Protein AF-A0A162CD29-F1 (afdb_monomer_lite)

Secondary structure (DSSP, 8-state):
--EEEEEE-HHHHHHHHTTS---------HHHHHHHTT---SEEEEEESSPPTT-GGGEEEEE--S-------TTS----

Organism: Vibrio parahaemolyticus (NCBI:txid670)

Structure (mmCIF, N/CA/C/O backbone):
data_AF-A0A162CD29-F1
#
_entry.id   AF-A0A162CD29-F1
#
loop_
_atom_site.group_PDB
_atom_site.id
_atom_site.type_symbol
_atom_site.label_atom_id
_atom_site.label_alt_id
_atom_site.label_comp_id
_atom_site.label_asym_id
_atom_site.label_entity_id
_atom_site.label_seq_id
_atom_site.pdbx_PDB_ins_code
_atom_site.Cartn_x
_atom_site.Cartn_y
_atom_site.Cartn_z
_atom_site.occupancy
_atom_site.B_iso_or_equiv
_atom_site.auth_seq_id
_atom_site.auth_comp_id
_atom_site.auth_asym_id
_atom_site.auth_atom_id
_atom_site.pdbx_PDB_model_num
ATOM 1 N N . MET A 1 1 ? -16.179 -7.350 2.988 1.00 83.88 1 MET A N 1
ATOM 2 C CA . MET A 1 1 ? -14.732 -7.498 2.768 1.00 83.88 1 MET A CA 1
ATOM 3 C C . MET A 1 1 ? -14.059 -6.134 2.829 1.00 83.88 1 MET A C 1
ATOM 5 O O . MET A 1 1 ? -14.404 -5.255 2.045 1.00 83.88 1 MET A O 1
ATOM 9 N N . LYS A 1 2 ? -13.171 -5.916 3.797 1.00 89.75 2 LYS A N 1
ATOM 10 C CA . LYS A 1 2 ? -12.412 -4.682 4.005 1.00 89.75 2 LYS A CA 1
ATOM 11 C C . LYS A 1 2 ? -11.055 -4.821 3.331 1.00 89.75 2 LYS A C 1
ATOM 13 O O . LYS A 1 2 ? -10.228 -5.627 3.747 1.00 89.75 2 LYS A O 1
ATOM 18 N N . VAL A 1 3 ? -10.815 -3.999 2.317 1.00 92.31 3 VAL A N 1
ATOM 19 C CA . VAL A 1 3 ? -9.580 -4.041 1.532 1.00 92.31 3 VAL A CA 1
ATOM 20 C C . VAL A 1 3 ? -8.764 -2.775 1.753 1.00 92.31 3 VAL A C 1
ATOM 22 O O . VAL A 1 3 ? -9.260 -1.657 1.594 1.00 92.31 3 VAL A O 1
ATOM 25 N N . LEU A 1 4 ? -7.482 -2.937 2.073 1.00 92.56 4 LEU A N 1
ATOM 26 C CA . LEU A 1 4 ? -6.528 -1.839 2.076 1.00 92.56 4 LEU A CA 1
ATOM 27 C C . LEU A 1 4 ? -5.885 -1.706 0.694 1.00 92.56 4 LEU A C 1
ATOM 29 O O . LEU A 1 4 ? -5.057 -2.520 0.295 1.00 92.56 4 LEU A O 1
ATOM 33 N N . HIS A 1 5 ? -6.213 -0.636 -0.025 1.00 92.88 5 HIS A N 1
ATOM 34 C CA . HIS A 1 5 ? -5.561 -0.323 -1.297 1.00 92.88 5 HIS A CA 1
ATOM 35 C C . HIS A 1 5 ? -4.284 0.501 -1.096 1.00 92.88 5 HIS A C 1
ATOM 37 O O . HIS A 1 5 ? -4.329 1.603 -0.543 1.00 92.88 5 HIS A O 1
ATOM 43 N N . LEU A 1 6 ? -3.164 -0.011 -1.609 1.00 93.12 6 LEU A N 1
ATOM 44 C CA . LEU A 1 6 ? -1.844 0.611 -1.554 1.00 93.12 6 LEU A CA 1
ATOM 45 C C . LEU A 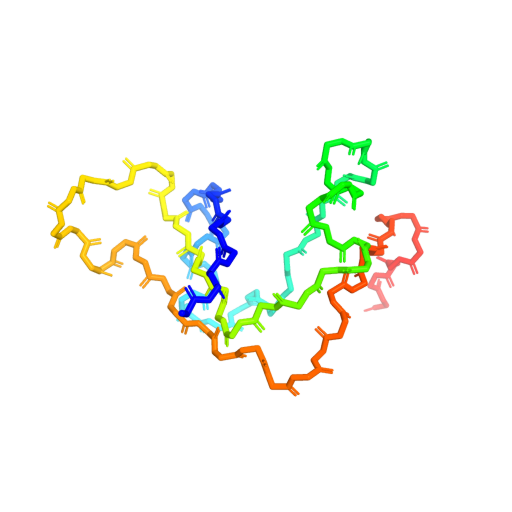1 6 ? -1.304 0.854 -2.971 1.00 93.12 6 LEU A C 1
ATOM 47 O O . LEU A 1 6 ? -0.692 -0.043 -3.550 1.00 93.12 6 LEU A O 1
ATOM 51 N N . PRO A 1 7 ? -1.477 2.056 -3.544 1.00 94.00 7 PRO A N 1
ATOM 52 C CA . PRO A 1 7 ? -0.790 2.417 -4.777 1.00 94.00 7 PRO A CA 1
ATOM 53 C C . PRO A 1 7 ? 0.708 2.593 -4.499 1.00 94.00 7 PRO A C 1
ATOM 55 O O . PRO A 1 7 ? 1.098 3.306 -3.565 1.00 94.00 7 PRO A O 1
ATOM 58 N N . VAL A 1 8 ? 1.550 1.940 -5.299 1.00 94.25 8 VAL A N 1
ATOM 59 C CA . VAL A 1 8 ? 3.015 2.001 -5.194 1.00 94.25 8 VAL A CA 1
ATOM 60 C C . VAL A 1 8 ? 3.649 2.370 -6.535 1.00 94.25 8 VAL A C 1
ATOM 62 O O . VAL A 1 8 ? 3.035 2.255 -7.599 1.00 94.25 8 VAL A O 1
ATOM 65 N N . LYS A 1 9 ? 4.905 2.829 -6.493 1.00 94.00 9 LYS A N 1
ATOM 66 C CA . LYS A 1 9 ? 5.689 3.108 -7.706 1.00 94.00 9 LYS A CA 1
ATOM 67 C C . LYS A 1 9 ? 5.975 1.814 -8.469 1.00 94.00 9 LYS A C 1
ATOM 69 O O . LYS A 1 9 ? 6.208 0.771 -7.860 1.00 94.00 9 LYS A O 1
ATOM 74 N N . ALA A 1 10 ? 6.077 1.918 -9.794 1.00 94.31 10 ALA A N 1
ATOM 75 C CA . ALA A 1 10 ? 6.276 0.771 -10.681 1.00 94.31 10 ALA A CA 1
ATOM 76 C C . ALA A 1 10 ? 7.474 -0.110 -10.322 1.00 94.31 10 ALA A C 1
ATOM 78 O O . ALA A 1 10 ? 7.355 -1.332 -10.338 1.00 94.31 10 ALA A O 1
ATOM 79 N N . ARG A 1 11 ? 8.599 0.503 -9.934 1.00 94.00 11 ARG A N 1
ATOM 80 C CA . ARG A 1 11 ? 9.789 -0.237 -9.494 1.00 94.00 11 ARG A CA 1
ATOM 81 C C . ARG A 1 11 ? 9.488 -1.171 -8.319 1.00 94.00 11 ARG A C 1
ATOM 83 O O . ARG A 1 11 ? 9.838 -2.338 -8.366 1.00 94.00 11 ARG A O 1
ATOM 90 N N . TYR A 1 12 ? 8.763 -0.683 -7.313 1.00 92.75 12 TYR A N 1
ATOM 91 C CA . TYR A 1 12 ? 8.467 -1.451 -6.106 1.00 92.75 12 TYR A CA 1
ATOM 92 C C . TYR A 1 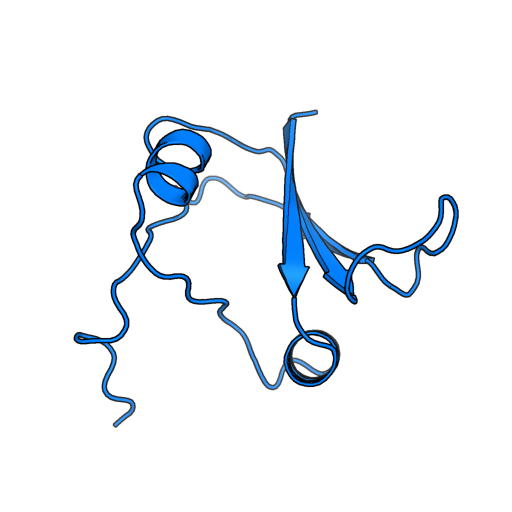12 ? 7.407 -2.510 -6.358 1.00 92.75 12 TYR A C 1
ATOM 94 O O . TYR A 1 12 ? 7.535 -3.615 -5.850 1.00 92.75 12 TYR A O 1
ATOM 102 N N . PHE A 1 13 ? 6.406 -2.198 -7.185 1.00 94.31 13 PHE A N 1
ATOM 103 C CA . PHE A 1 13 ? 5.412 -3.179 -7.605 1.00 94.31 13 PHE A CA 1
ATOM 104 C C . PHE A 1 13 ? 6.077 -4.391 -8.264 1.00 94.31 13 PHE A C 1
ATOM 106 O O . PHE A 1 13 ? 5.831 -5.521 -7.859 1.00 94.31 13 PHE A O 1
ATOM 113 N N . ARG A 1 14 ? 6.967 -4.150 -9.236 1.00 94.50 14 ARG A N 1
ATOM 114 C CA . ARG A 1 14 ? 7.683 -5.223 -9.938 1.00 94.50 14 ARG A CA 1
ATOM 115 C C . ARG A 1 14 ? 8.600 -6.006 -8.999 1.00 94.50 14 ARG A C 1
ATOM 117 O O . ARG A 1 14 ? 8.577 -7.225 -9.041 1.00 94.50 14 ARG A O 1
ATOM 124 N N . GLN A 1 15 ? 9.313 -5.334 -8.093 1.00 92.94 15 GLN A N 1
ATOM 125 C CA . GLN A 1 15 ? 10.118 -6.015 -7.068 1.00 92.94 15 GLN A CA 1
ATOM 126 C C . GLN A 1 15 ? 9.273 -6.871 -6.107 1.00 92.94 15 GLN A C 1
ATOM 128 O O . GLN A 1 15 ? 9.722 -7.911 -5.640 1.00 92.94 15 GLN A O 1
ATOM 133 N N . MET A 1 16 ? 8.046 -6.456 -5.783 1.00 92.50 16 MET A N 1
ATOM 134 C CA . MET A 1 16 ? 7.126 -7.263 -4.968 1.00 92.50 16 MET A CA 1
ATOM 135 C C . MET A 1 16 ? 6.531 -8.428 -5.759 1.00 92.50 16 MET A C 1
ATOM 137 O O . MET A 1 16 ? 6.269 -9.485 -5.187 1.00 92.50 16 MET A O 1
ATOM 141 N N . GLN A 1 17 ? 6.321 -8.237 -7.063 1.00 92.06 17 GLN A N 1
ATOM 142 C CA . GLN A 1 17 ? 5.854 -9.274 -7.977 1.00 92.06 17 GLN A CA 1
ATOM 143 C C . GLN A 1 17 ? 6.903 -10.381 -8.144 1.00 92.06 17 GLN A C 1
ATOM 145 O O . GLN A 1 17 ? 6.543 -11.553 -8.128 1.00 92.06 17 GLN A O 1
ATOM 150 N N . THR A 1 18 ? 8.190 -10.027 -8.230 1.00 93.50 18 THR A N 1
ATOM 151 C CA . THR A 1 18 ? 9.309 -10.985 -8.289 1.00 93.50 18 THR A CA 1
ATOM 152 C C . THR A 1 18 ? 9.705 -11.551 -6.922 1.00 93.50 18 THR A C 1
ATOM 154 O O . THR A 1 18 ? 10.481 -12.499 -6.853 1.00 93.50 18 THR A O 1
ATOM 157 N N . GLY A 1 19 ? 9.191 -10.988 -5.823 1.00 89.25 19 GLY A N 1
ATOM 158 C CA . GLY A 1 19 ? 9.522 -11.397 -4.453 1.00 89.25 19 GLY A CA 1
ATOM 159 C C . GLY A 1 19 ? 10.820 -10.802 -3.889 1.00 89.25 19 GLY A C 1
ATOM 160 O O . GLY A 1 19 ? 11.144 -11.053 -2.728 1.00 89.25 19 GLY A O 1
ATOM 161 N N . GLU A 1 20 ? 11.528 -9.973 -4.662 1.00 89.69 20 GLU A N 1
ATOM 162 C CA . GLU A 1 20 ? 12.731 -9.236 -4.244 1.00 89.69 20 GLU A CA 1
ATOM 163 C C . GLU A 1 20 ? 12.432 -8.270 -3.084 1.00 89.69 20 GLU A C 1
ATOM 165 O O . GLU A 1 20 ? 13.215 -8.131 -2.144 1.00 89.69 20 GLU A O 1
ATOM 170 N N . LYS A 1 21 ? 11.254 -7.633 -3.105 1.00 86.56 21 LYS A N 1
ATOM 171 C CA . LYS A 1 21 ? 10.796 -6.714 -2.056 1.00 86.56 21 LYS A CA 1
ATOM 172 C C 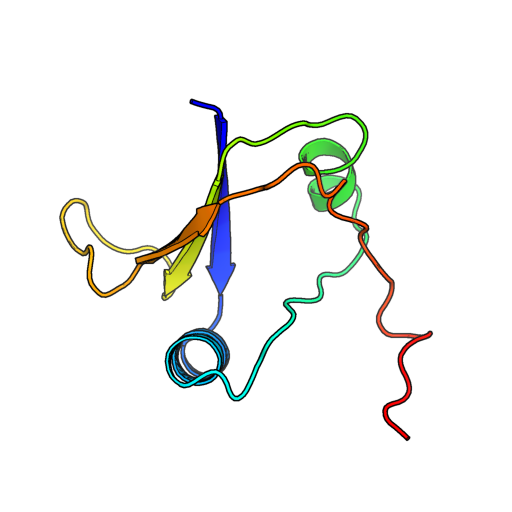. LYS A 1 21 ? 9.627 -7.315 -1.284 1.00 86.56 21 LYS A C 1
ATOM 174 O O . LYS A 1 21 ? 8.523 -7.429 -1.803 1.00 86.56 21 LYS A O 1
ATOM 179 N N . LYS A 1 22 ? 9.857 -7.635 -0.008 1.00 82.81 22 LYS A N 1
ATOM 180 C CA . LYS A 1 22 ? 8.850 -8.253 0.880 1.00 82.81 22 LYS A CA 1
ATOM 181 C C . LYS A 1 22 ? 7.987 -7.248 1.643 1.00 82.81 22 LYS A C 1
ATOM 183 O O . LYS A 1 22 ? 6.857 -7.561 2.001 1.00 82.81 22 LYS A O 1
ATOM 188 N N . TYR A 1 23 ? 8.510 -6.046 1.881 1.00 83.88 23 TYR A N 1
ATOM 189 C CA . TYR A 1 23 ? 7.886 -5.058 2.762 1.00 83.88 23 TYR A CA 1
ATOM 190 C C . TYR A 1 23 ? 7.696 -3.713 2.065 1.00 83.88 23 TYR A C 1
ATOM 192 O O . TYR A 1 23 ? 8.582 -3.250 1.337 1.00 83.88 23 TYR A O 1
ATOM 200 N N . GLU A 1 24 ? 6.562 -3.067 2.332 1.00 84.56 24 GLU A N 1
ATOM 201 C CA . GLU A 1 24 ? 6.282 -1.682 1.953 1.00 84.56 24 GLU A CA 1
ATOM 202 C C . GLU A 1 24 ? 6.305 -0.801 3.201 1.00 84.56 24 GLU A C 1
ATOM 204 O O . GLU A 1 24 ? 5.515 -0.999 4.122 1.00 84.56 24 GLU A O 1
ATOM 209 N N . TYR A 1 25 ? 7.194 0.191 3.213 1.00 84.81 25 TYR A N 1
ATOM 210 C CA . TYR A 1 25 ? 7.311 1.152 4.306 1.00 84.81 25 TYR A CA 1
ATOM 211 C C . TYR A 1 25 ? 6.700 2.482 3.886 1.00 84.81 25 TYR A C 1
ATOM 213 O O . TYR A 1 25 ? 6.884 2.932 2.753 1.00 84.81 25 TYR A O 1
ATOM 221 N N . ARG A 1 26 ? 5.983 3.132 4.804 1.00 85.50 26 ARG A N 1
ATOM 222 C CA . ARG A 1 26 ? 5.379 4.449 4.586 1.00 85.50 26 ARG A CA 1
ATOM 223 C C . ARG A 1 26 ? 5.667 5.354 5.769 1.00 85.50 26 ARG A C 1
ATOM 225 O O . ARG A 1 26 ? 5.765 4.888 6.900 1.00 85.50 26 ARG A O 1
ATOM 232 N N . LEU A 1 27 ? 5.786 6.652 5.495 1.00 87.00 27 LEU A N 1
ATOM 233 C CA . LEU A 1 27 ? 5.922 7.651 6.547 1.00 87.00 27 LEU A CA 1
ATOM 234 C C . LEU A 1 27 ? 4.686 7.610 7.453 1.00 87.00 27 LEU A C 1
ATOM 236 O O . LEU A 1 27 ? 3.555 7.570 6.960 1.00 87.00 27 LEU A O 1
ATOM 240 N N . GLN A 1 28 ? 4.910 7.645 8.765 1.00 87.38 28 GLN A N 1
ATOM 241 C CA . GLN A 1 28 ? 3.857 7.620 9.777 1.00 87.38 28 GLN A CA 1
ATOM 242 C C . GLN A 1 28 ? 3.179 8.994 9.891 1.00 87.38 28 GLN A C 1
ATOM 244 O O . GLN A 1 28 ? 3.319 9.709 10.878 1.00 87.38 28 GLN A O 1
ATOM 249 N N . THR A 1 29 ? 2.451 9.375 8.847 1.00 89.81 29 THR A N 1
ATOM 250 C CA . THR A 1 29 ? 1.615 10.577 8.836 1.00 89.81 29 THR A CA 1
ATOM 251 C C . THR A 1 29 ? 0.238 10.277 9.421 1.00 89.81 29 THR A C 1
ATOM 253 O O . THR A 1 29 ? -0.210 9.128 9.404 1.00 89.81 29 THR A O 1
ATOM 256 N N . ASP A 1 30 ? -0.487 11.307 9.863 1.00 92.50 30 ASP A N 1
ATOM 257 C CA . ASP A 1 30 ? -1.861 11.155 10.370 1.00 92.50 30 ASP A CA 1
ATOM 258 C C . ASP A 1 30 ? -2.799 10.493 9.354 1.00 92.50 30 ASP A C 1
ATOM 260 O O . ASP A 1 30 ? -3.721 9.762 9.720 1.00 92.50 30 ASP A O 1
ATOM 264 N N . TYR A 1 31 ? -2.537 10.702 8.063 1.00 91.12 31 TYR A N 1
ATOM 265 C CA . TYR A 1 31 ? -3.246 10.028 6.982 1.00 91.12 31 TYR A CA 1
ATOM 266 C C . TYR A 1 31 ? -3.091 8.501 7.050 1.00 91.12 31 TYR A C 1
ATOM 268 O O . TYR A 1 31 ? -4.086 7.780 6.982 1.00 91.12 31 TYR A O 1
ATOM 276 N N . TRP A 1 32 ? -1.862 7.995 7.205 1.00 89.19 32 TRP A N 1
ATOM 277 C CA . TRP A 1 32 ? -1.616 6.554 7.323 1.00 89.19 32 TRP A CA 1
ATOM 278 C C . TRP A 1 32 ? -2.052 6.008 8.674 1.00 89.19 32 TRP A C 1
ATOM 280 O O . TRP A 1 32 ? -2.606 4.912 8.729 1.00 89.19 32 TRP A O 1
ATOM 290 N N . ARG A 1 33 ? -1.889 6.801 9.734 1.00 88.06 33 ARG A N 1
ATOM 291 C CA . ARG A 1 33 ? -2.334 6.470 11.085 1.00 88.06 33 ARG A CA 1
ATOM 292 C C . ARG A 1 33 ? -3.818 6.117 11.122 1.00 88.06 33 ARG A C 1
ATOM 294 O O . ARG A 1 33 ? -4.178 5.004 11.483 1.00 88.06 33 ARG A O 1
ATOM 301 N N . LYS A 1 34 ? -4.670 7.016 10.617 1.00 89.75 34 LYS A N 1
ATOM 302 C CA . LYS A 1 34 ? -6.135 6.842 10.553 1.00 89.75 34 LYS A CA 1
ATOM 303 C C . LYS A 1 34 ? -6.580 5.608 9.760 1.00 89.75 34 LYS A C 1
ATOM 305 O O . LYS A 1 34 ? -7.682 5.097 9.972 1.00 89.75 34 LYS A O 1
ATOM 310 N N . ARG A 1 35 ? -5.749 5.165 8.812 1.00 89.62 35 ARG A N 1
ATOM 311 C CA . ARG A 1 35 ? -6.019 4.014 7.946 1.00 89.62 35 ARG A CA 1
ATOM 312 C C . ARG A 1 35 ? -5.515 2.696 8.520 1.00 89.62 35 ARG A C 1
ATOM 314 O O . ARG A 1 35 ? -5.946 1.672 8.024 1.00 89.62 35 ARG A O 1
ATOM 321 N N . LEU A 1 36 ? -4.614 2.696 9.498 1.00 87.31 36 LEU A N 1
ATOM 322 C CA . LEU A 1 36 ? -3.939 1.474 9.949 1.00 87.31 36 LEU A CA 1
ATOM 323 C C . LEU A 1 36 ? -4.131 1.205 11.442 1.00 87.31 36 LEU A C 1
ATOM 325 O O . LEU A 1 36 ? -4.363 0.063 11.824 1.00 87.31 36 LEU A O 1
ATOM 329 N N . GLU A 1 37 ? -4.090 2.233 12.288 1.00 86.31 37 GLU A N 1
ATOM 330 C CA . GLU A 1 37 ? -4.271 2.066 13.731 1.00 86.31 37 GLU A CA 1
ATOM 331 C C . GLU A 1 37 ? -5.735 1.762 14.070 1.00 86.31 37 GLU A C 1
ATOM 333 O O . GLU A 1 37 ? -6.650 2.458 13.624 1.00 86.31 37 GLU A O 1
ATOM 338 N N . GLY A 1 38 ? -5.959 0.690 14.837 1.00 85.50 38 GLY A N 1
ATOM 339 C CA . GLY A 1 38 ? -7.302 0.226 15.205 1.00 85.50 38 GLY A CA 1
ATOM 340 C C . GLY A 1 38 ? -8.156 -0.231 14.015 1.00 85.50 38 GLY A C 1
ATOM 341 O O . GLY A 1 38 ? -9.383 -0.268 14.119 1.00 85.50 38 GLY A O 1
ATOM 342 N N . ARG A 1 39 ? -7.538 -0.527 12.862 1.00 86.81 39 ARG A N 1
ATOM 343 C CA . ARG A 1 39 ? -8.229 -0.999 11.658 1.00 86.81 39 ARG A CA 1
ATOM 344 C C . ARG A 1 39 ? -7.877 -2.447 11.358 1.00 86.81 39 ARG A C 1
ATOM 346 O O . ARG A 1 39 ? -6.715 -2.839 11.378 1.00 86.81 39 ARG A O 1
ATOM 353 N N . GLU A 1 40 ? -8.906 -3.198 10.994 1.00 88.31 40 GLU A N 1
ATOM 354 C CA . GLU A 1 40 ? -8.798 -4.568 10.506 1.00 88.31 40 GLU A CA 1
ATOM 355 C C . GLU A 1 40 ? -9.172 -4.608 9.028 1.00 88.31 40 GLU A C 1
ATOM 357 O O . GLU A 1 40 ? -10.165 -4.003 8.601 1.00 88.31 40 GLU A O 1
ATOM 362 N N . TYR A 1 41 ? -8.360 -5.324 8.262 1.00 89.19 41 TYR A N 1
ATOM 363 C CA . TYR A 1 41 ? -8.555 -5.574 6.843 1.00 89.19 41 TYR A CA 1
ATOM 364 C C . TYR A 1 41 ? -8.517 -7.075 6.605 1.00 89.19 41 TYR A C 1
ATOM 366 O O . TYR A 1 41 ? -7.768 -7.778 7.275 1.00 89.19 41 TYR A O 1
ATOM 374 N N . ASP A 1 42 ? -9.289 -7.527 5.623 1.00 90.31 42 ASP A N 1
ATOM 375 C CA . ASP A 1 42 ? -9.270 -8.909 5.148 1.00 90.31 42 ASP A CA 1
ATOM 376 C C . ASP A 1 42 ? -8.144 -9.094 4.118 1.00 90.31 42 ASP A C 1
ATOM 378 O O . ASP A 1 42 ? -7.482 -10.128 4.070 1.00 90.31 42 ASP A O 1
ATOM 382 N N . GLU A 1 43 ? -7.877 -8.056 3.315 1.00 91.62 43 GLU A N 1
ATOM 383 C CA . GLU A 1 43 ? -6.865 -8.081 2.259 1.00 91.62 43 GLU A CA 1
ATOM 384 C C . GLU A 1 43 ? -6.119 -6.757 2.098 1.00 91.62 43 GLU A C 1
ATOM 386 O O . GLU A 1 43 ? -6.643 -5.664 2.339 1.00 91.62 43 GLU A O 1
ATOM 391 N N . VAL A 1 44 ? -4.896 -6.864 1.584 1.00 91.50 44 VAL A N 1
ATOM 392 C CA . VAL A 1 44 ? -4.097 -5.748 1.087 1.00 91.50 44 VAL A CA 1
ATOM 393 C C . VAL A 1 44 ? -3.946 -5.885 -0.423 1.00 91.50 44 VAL A C 1
ATOM 395 O O . VAL A 1 44 ? -3.419 -6.873 -0.930 1.00 91.50 44 VAL A O 1
ATOM 398 N N . HIS A 1 45 ? -4.404 -4.870 -1.149 1.00 93.81 45 HIS A N 1
ATOM 399 C CA . HIS A 1 45 ? -4.282 -4.774 -2.601 1.00 93.81 45 HIS A CA 1
ATOM 400 C C . HIS A 1 45 ? -3.193 -3.770 -2.938 1.00 93.81 45 HIS A C 1
ATOM 402 O O . HIS A 1 45 ? -3.400 -2.555 -2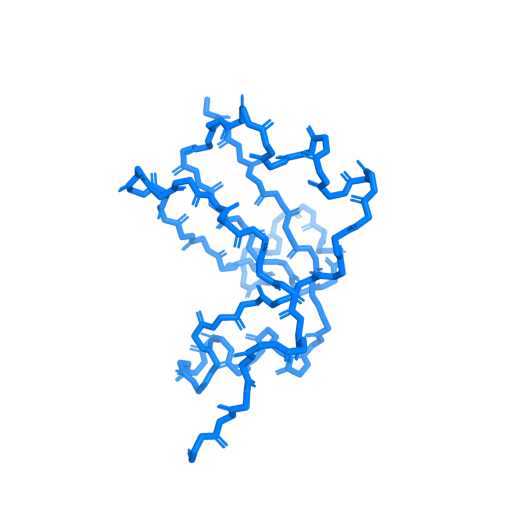.857 1.00 93.81 45 HIS A O 1
ATOM 408 N N . ILE A 1 46 ? -2.036 -4.276 -3.337 1.00 94.50 46 ILE A N 1
ATOM 409 C CA . ILE A 1 46 ? -0.920 -3.459 -3.801 1.00 94.50 46 ILE A CA 1
ATOM 410 C C . ILE A 1 46 ? -1.166 -3.164 -5.278 1.00 94.50 46 ILE A C 1
ATOM 412 O O . ILE A 1 46 ? -1.323 -4.088 -6.068 1.00 94.50 46 ILE A O 1
ATOM 416 N N . LYS A 1 47 ? -1.232 -1.886 -5.653 1.00 95.56 47 LYS A N 1
ATOM 417 C CA . LYS A 1 47 ? -1.597 -1.443 -7.005 1.00 95.56 47 LYS A CA 1
ATOM 418 C C . LYS A 1 47 ? -0.421 -0.775 -7.709 1.00 95.56 47 LYS A C 1
ATOM 420 O O . LYS A 1 47 ? 0.265 0.064 -7.119 1.00 95.56 47 LYS A O 1
ATOM 425 N N . LEU A 1 48 ? -0.224 -1.094 -8.987 1.00 95.50 48 LEU A N 1
ATOM 426 C CA . LEU A 1 48 ? 0.679 -0.360 -9.869 1.00 95.50 48 LEU A CA 1
ATOM 427 C C . LEU A 1 48 ? 0.045 0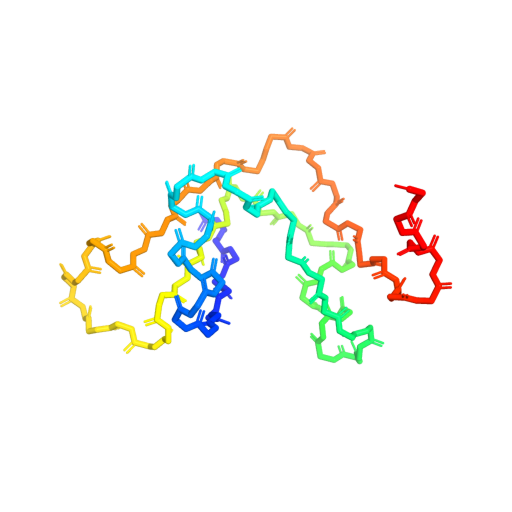.992 -10.230 1.00 95.50 48 LEU A C 1
ATOM 429 O O . LEU A 1 48 ? -0.729 1.095 -11.181 1.00 95.50 48 LEU A O 1
ATOM 433 N N . GLY A 1 49 ? 0.356 2.030 -9.451 1.00 92.50 49 GLY A N 1
ATOM 434 C CA . GLY A 1 49 ? -0.297 3.334 -9.581 1.00 92.50 49 GLY A CA 1
ATOM 435 C C . GLY A 1 49 ? -1.812 3.245 -9.353 1.00 92.50 49 GLY A C 1
ATOM 436 O O . GLY A 1 49 ? -2.259 2.690 -8.348 1.00 92.50 49 GLY A O 1
ATOM 437 N N . TYR A 1 50 ? -2.590 3.792 -10.290 1.00 90.75 50 TYR A N 1
ATOM 438 C CA . TYR A 1 50 ? -4.056 3.787 -10.277 1.00 90.75 50 TYR A CA 1
ATOM 439 C C . TYR A 1 50 ? -4.584 3.021 -11.502 1.00 90.75 50 TYR A C 1
ATOM 441 O O . TYR A 1 50 ? -4.850 3.634 -12.536 1.00 90.75 50 TYR A O 1
ATOM 449 N N . PRO A 1 51 ? -4.664 1.680 -11.430 1.00 90.81 51 PRO A N 1
ATOM 450 C CA . PRO A 1 51 ? -5.141 0.854 -12.535 1.00 90.81 51 PRO A CA 1
ATOM 451 C C . PRO A 1 51 ? -6.603 1.154 -12.883 1.00 90.81 51 PRO A C 1
ATOM 453 O O . PRO A 1 51 ? -7.393 1.512 -12.005 1.00 90.81 51 PRO A O 1
ATOM 456 N N . LYS A 1 52 ? -6.962 0.978 -14.162 1.00 90.69 52 LYS A N 1
ATOM 457 C CA . LYS A 1 52 ? -8.362 1.039 -14.601 1.00 90.69 52 LYS A CA 1
ATOM 458 C C . LYS A 1 52 ? -9.123 -0.176 -14.065 1.00 90.69 52 LYS A C 1
ATOM 460 O O . LYS A 1 52 ? -8.527 -1.200 -13.730 1.00 90.69 52 LYS A O 1
ATOM 465 N N . SER A 1 53 ? -10.448 -0.077 -14.003 1.00 86.38 53 SER A N 1
ATOM 466 C CA . SER A 1 53 ? -11.294 -1.237 -13.712 1.00 86.38 53 SER A CA 1
ATOM 467 C C . SER A 1 53 ? -10.997 -2.358 -14.713 1.00 86.38 53 SER A C 1
ATOM 469 O O . SER A 1 53 ? -11.022 -2.118 -15.916 1.00 86.38 53 SER A O 1
ATOM 471 N N . GLY A 1 54 ? -10.692 -3.558 -14.212 1.00 88.19 54 GLY A N 1
ATOM 472 C CA . GLY A 1 54 ? -10.337 -4.725 -15.030 1.00 88.19 54 GLY A CA 1
ATOM 473 C C . GLY A 1 54 ? -8.835 -5.005 -15.167 1.00 88.19 54 GLY A C 1
ATOM 474 O O . GLY A 1 54 ? -8.480 -6.123 -15.521 1.00 88.19 54 GLY A O 1
ATOM 475 N N . ASP A 1 55 ? -7.948 -4.066 -14.812 1.00 91.56 55 ASP A N 1
ATOM 476 C CA . ASP A 1 55 ? -6.488 -4.270 -14.856 1.00 91.56 55 ASP A CA 1
ATOM 477 C C . ASP A 1 55 ? -6.004 -5.135 -13.664 1.00 91.56 55 ASP A C 1
ATOM 479 O O . ASP A 1 55 ? -5.306 -4.658 -12.763 1.00 91.56 55 ASP A O 1
ATOM 483 N N . THR A 1 56 ? -6.379 -6.414 -13.624 1.00 90.44 56 THR A N 1
ATOM 484 C CA . THR A 1 56 ? -6.037 -7.339 -12.525 1.00 90.44 56 THR A CA 1
ATOM 485 C C . THR A 1 56 ? -4.537 -7.622 -12.433 1.00 90.44 56 THR A C 1
ATOM 487 O O . THR A 1 56 ? -4.004 -7.723 -11.333 1.00 90.44 56 THR A O 1
ATOM 490 N N . GLU A 1 57 ? -3.821 -7.633 -13.560 1.00 92.81 57 GLU A N 1
ATOM 491 C CA . GLU A 1 57 ? -2.358 -7.813 -13.620 1.00 92.81 57 GLU A CA 1
ATOM 492 C C . GLU A 1 57 ? -1.579 -6.725 -12.863 1.00 92.81 57 GLU A C 1
ATOM 494 O O . GLU A 1 57 ? -0.436 -6.914 -12.444 1.00 92.81 57 GLU A O 1
ATOM 499 N N . LYS A 1 58 ? -2.208 -5.562 -12.671 1.00 95.06 58 LYS A N 1
ATOM 500 C CA . LYS A 1 58 ? -1.646 -4.406 -11.964 1.00 95.06 58 LYS A CA 1
ATOM 501 C C . LYS A 1 58 ? -1.990 -4.404 -10.476 1.00 95.06 58 LYS A C 1
ATOM 503 O O . LYS A 1 58 ? -1.782 -3.386 -9.807 1.00 95.06 58 LYS A O 1
ATOM 508 N N . ILE A 1 59 ? -2.530 -5.506 -9.958 1.00 95.50 59 ILE A N 1
ATOM 509 C CA . ILE A 1 59 ? -2.970 -5.643 -8.574 1.00 95.50 59 ILE A CA 1
ATOM 510 C C . ILE A 1 59 ? -2.380 -6.924 -7.988 1.00 95.50 59 ILE A C 1
ATOM 512 O O . ILE A 1 59 ? -2.691 -8.026 -8.423 1.00 95.50 59 ILE A O 1
ATOM 516 N N . LEU A 1 60 ? -1.553 -6.783 -6.953 1.00 93.56 60 LEU A N 1
ATOM 517 C CA . LEU A 1 60 ? -1.145 -7.910 -6.119 1.00 93.56 60 LEU A CA 1
ATOM 518 C C . LEU A 1 60 ? -2.070 -7.970 -4.907 1.00 93.56 60 LEU A C 1
ATOM 520 O O . LEU A 1 60 ? -2.115 -7.030 -4.108 1.00 93.56 60 LEU A O 1
ATOM 524 N N . VAL A 1 61 ? -2.792 -9.078 -4.775 1.00 92.94 61 VAL A N 1
ATOM 525 C CA . VAL A 1 61 ? -3.681 -9.346 -3.643 1.00 92.94 61 VAL A CA 1
ATOM 526 C C . VAL A 1 61 ? -2.930 -10.162 -2.598 1.00 92.94 61 VAL A C 1
ATOM 528 O O . VAL A 1 61 ? -2.285 -11.162 -2.917 1.00 92.94 61 VAL A O 1
ATOM 531 N N . ARG A 1 62 ? -2.982 -9.720 -1.341 1.00 89.50 62 ARG A N 1
ATOM 532 C CA . ARG A 1 62 ? -2.384 -10.418 -0.200 1.00 89.50 62 ARG A CA 1
ATOM 533 C C . ARG A 1 62 ? -3.423 -10.559 0.916 1.00 89.50 62 ARG A C 1
ATOM 535 O O . ARG A 1 62 ? -3.967 -9.531 1.328 1.00 89.50 62 ARG A O 1
ATOM 542 N N . PRO A 1 63 ? -3.678 -11.775 1.430 1.00 89.25 63 PRO A N 1
ATOM 543 C CA . PRO A 1 63 ? -4.558 -11.952 2.576 1.00 89.25 63 PRO A CA 1
ATOM 544 C C . PRO A 1 63 ? -3.930 -11.315 3.817 1.00 89.25 63 PRO A C 1
ATOM 546 O O . PRO A 1 63 ? -2.730 -11.450 4.070 1.00 89.25 63 PRO A O 1
ATOM 549 N N . CYS A 1 64 ? -4.746 -10.616 4.596 1.00 81.38 64 CYS A N 1
ATOM 550 C CA . CYS A 1 64 ? -4.349 -10.042 5.869 1.00 81.38 64 CYS A CA 1
ATOM 551 C C . CYS A 1 64 ? -4.696 -11.045 6.975 1.00 81.38 64 CYS A C 1
ATOM 553 O O . CYS A 1 64 ? -5.758 -10.997 7.583 1.00 81.38 64 CYS A O 1
ATOM 555 N N . VAL A 1 65 ? -3.793 -11.997 7.212 1.00 61.81 65 VAL A N 1
ATOM 556 C CA . VAL A 1 65 ? -3.976 -13.103 8.172 1.00 61.81 65 VAL A CA 1
ATOM 557 C C . VAL A 1 65 ? -3.713 -12.657 9.619 1.00 61.81 65 VAL A C 1
ATOM 559 O O . VAL A 1 65 ? -2.924 -13.254 10.335 1.00 61.81 65 VAL A O 1
ATOM 562 N N . ASN A 1 66 ? -4.389 -11.604 10.085 1.00 49.12 66 ASN A N 1
ATOM 563 C CA . ASN A 1 66 ? -4.343 -11.133 11.485 1.00 49.12 66 ASN A CA 1
ATOM 564 C C . ASN A 1 66 ? -3.086 -10.326 11.866 1.00 49.12 66 ASN A C 1
ATOM 566 O O . ASN A 1 66 ? -2.758 -10.180 13.044 1.00 49.12 66 ASN A O 1
ATOM 570 N N . ALA A 1 67 ? -2.377 -9.762 10.889 1.00 48.16 67 ALA A N 1
ATOM 571 C CA . ALA A 1 67 ? -1.312 -8.812 11.172 1.00 48.16 67 ALA A CA 1
ATOM 572 C C . ALA A 1 67 ? -1.916 -7.416 11.355 1.00 48.16 67 ALA A C 1
ATOM 574 O O . ALA A 1 67 ? -2.371 -6.798 10.392 1.00 48.16 67 ALA A O 1
ATOM 575 N N . SER A 1 68 ? -1.871 -6.875 12.575 1.00 45.50 68 SER A N 1
ATOM 576 C CA . SER A 1 68 ? -1.940 -5.424 12.749 1.00 45.50 68 SER A CA 1
ATOM 577 C C . SER A 1 68 ? -0.826 -4.829 11.887 1.00 45.50 68 SER A C 1
ATOM 579 O O . SER A 1 68 ? 0.353 -5.080 12.145 1.00 45.50 68 SER A O 1
ATOM 581 N N . LEU A 1 69 ? -1.180 -4.110 10.820 1.00 53.53 69 LEU A N 1
ATOM 582 C CA . LEU A 1 69 ? -0.216 -3.453 9.941 1.00 53.53 69 LEU A CA 1
ATOM 583 C C . LEU A 1 69 ? 0.537 -2.404 10.763 1.00 53.53 69 LEU A C 1
ATOM 585 O O . LEU A 1 69 ? 0.084 -1.272 10.924 1.00 53.53 69 LEU A O 1
ATOM 589 N N . LYS A 1 70 ? 1.680 -2.793 11.330 1.00 50.47 70 LYS A N 1
ATOM 590 C CA . LYS A 1 70 ? 2.527 -1.886 12.098 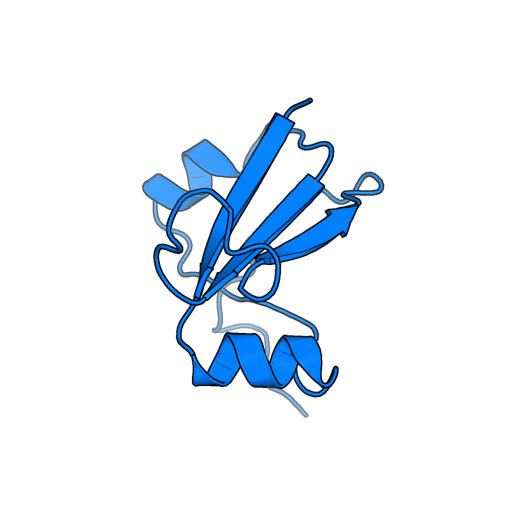1.00 50.47 70 LYS A CA 1
ATOM 591 C C . LYS A 1 70 ? 3.252 -0.973 11.118 1.00 50.47 70 LYS A C 1
ATOM 593 O O . LYS A 1 70 ? 4.116 -1.413 10.364 1.00 50.47 70 LYS A O 1
ATOM 598 N N . LEU A 1 71 ? 2.896 0.308 11.136 1.00 50.53 71 LEU A N 1
ATOM 599 C CA . LEU A 1 71 ? 3.705 1.357 10.526 1.00 50.53 71 LEU A CA 1
ATOM 600 C C . LEU A 1 71 ? 5.026 1.437 11.292 1.00 50.53 71 LEU A C 1
ATOM 602 O O . LEU A 1 71 ? 5.071 1.967 12.397 1.00 50.53 71 LEU A O 1
ATOM 606 N N . THR A 1 72 ? 6.100 0.894 10.730 1.00 50.03 72 THR A N 1
ATOM 607 C CA . THR A 1 72 ? 7.447 1.095 11.271 1.00 50.03 72 THR A CA 1
ATOM 608 C C . THR A 1 72 ? 8.115 2.262 10.553 1.00 50.03 72 THR A C 1
ATOM 610 O O . THR A 1 72 ? 8.148 2.304 9.321 1.00 50.03 72 THR A O 1
ATOM 613 N N . HIS A 1 73 ? 8.655 3.210 11.318 1.00 43.31 73 HIS A N 1
ATOM 614 C CA . HIS A 1 73 ? 9.435 4.331 10.801 1.00 43.31 73 HIS A CA 1
ATOM 615 C C . HIS A 1 73 ? 10.747 3.830 10.164 1.00 43.31 73 HIS A C 1
ATOM 617 O O . HIS A 1 73 ? 11.422 2.964 10.717 1.00 43.31 73 HIS A O 1
ATOM 623 N N . LEU A 1 74 ? 11.135 4.391 9.012 1.00 46.50 74 LEU A N 1
ATOM 624 C CA . LEU A 1 74 ? 12.361 4.027 8.276 1.00 46.50 74 LEU A CA 1
ATOM 625 C C . LEU A 1 74 ? 13.667 4.314 9.047 1.00 46.50 74 LEU A C 1
ATOM 627 O O . LEU A 1 74 ? 14.729 3.932 8.574 1.00 46.50 74 LEU A O 1
ATOM 631 N N . SER A 1 75 ? 13.619 4.949 10.223 1.00 40.44 75 SER A N 1
ATOM 632 C CA . SER A 1 75 ? 14.826 5.211 11.024 1.00 40.44 75 SER A CA 1
ATOM 633 C C . SER A 1 75 ? 15.281 4.044 11.904 1.00 40.44 75 SER A C 1
ATOM 635 O O . SER A 1 75 ? 16.321 4.169 12.539 1.00 40.44 75 SER A O 1
ATOM 637 N N . THR A 1 76 ? 14.529 2.940 11.999 1.00 40.91 76 THR A N 1
ATOM 638 C CA . THR A 1 76 ? 14.894 1.804 12.875 1.00 40.91 76 THR A CA 1
ATOM 639 C C . THR A 1 76 ? 15.191 0.507 12.132 1.00 40.91 76 THR A C 1
ATOM 641 O O . THR A 1 76 ? 15.570 -0.480 12.757 1.00 40.91 76 THR A O 1
ATOM 644 N N . LEU A 1 77 ? 15.081 0.498 10.804 1.00 44.44 77 LEU A N 1
ATOM 645 C CA . LEU A 1 77 ? 15.481 -0.637 9.976 1.00 44.44 77 LEU A CA 1
ATOM 646 C C . LEU A 1 77 ? 16.707 -0.250 9.155 1.00 44.44 77 LEU A C 1
ATOM 648 O O . LEU A 1 77 ? 16.624 -0.051 7.946 1.00 44.44 77 LEU A O 1
ATOM 652 N N . SER A 1 78 ? 17.850 -0.156 9.836 1.00 32.53 78 SER A N 1
ATOM 653 C CA . SER A 1 78 ? 19.130 -0.396 9.173 1.00 32.53 78 SER A CA 1
ATOM 654 C C . SER A 1 78 ? 19.123 -1.847 8.685 1.00 32.53 78 SER A C 1
ATOM 656 O O . SER A 1 78 ? 19.007 -2.750 9.521 1.00 32.53 78 SER A O 1
ATOM 658 N N . PRO A 1 79 ? 19.225 -2.118 7.374 1.00 46.09 79 PRO A N 1
ATOM 659 C CA . PRO A 1 79 ? 19.617 -3.443 6.939 1.00 46.09 79 PRO A CA 1
ATOM 660 C C . PRO A 1 79 ? 21.069 -3.639 7.394 1.00 46.09 79 PRO A C 1
ATOM 662 O O . PRO A 1 79 ? 21.930 -2.818 7.078 1.00 46.09 79 PRO A O 1
ATOM 665 N N . LYS A 1 80 ? 21.306 -4.667 8.213 1.00 37.19 80 LYS A N 1
ATOM 666 C CA . LYS A 1 80 ? 22.643 -5.258 8.318 1.00 37.19 80 LYS A CA 1
ATOM 667 C C . LYS A 1 80 ? 23.005 -5.902 6.987 1.00 37.19 80 LYS A C 1
ATOM 669 O O . LYS A 1 80 ? 22.070 -6.430 6.339 1.00 37.19 80 LYS A O 1
#

Radius of gyration: 13.16 Å; chains: 1; bounding box: 37×24×30 Å

pLDDT: mean 81.59, std 18.17, range [32.53, 95.56]

Sequence (80 aa):
MKVLHLPVKARYFRQMQTGEKKYEYRLQTDYWRKRLEGREYDEVHIKLGYPKSGDTEKILVRPCVNASLKLTHLSTLSPK

Foldseek 3Di:
DFEAEAEDEPVQLVCVVVPVDDDDADDPDPVVCVVQPPDDGQWYWYAPHDDDPPPCVRTDIDGPPPDSPDRDDPPPDDPD